Protein AF-A0A0P9GBI4-F1 (afdb_monomer)

Sequence (140 aa):
MTPSLADFVDLIGKNVWLQIHSQAELLPAMISFIIHLTVMTIVFYVAGVIVVGKRRALFSDAFVISLLGIIVGDICILFFRPQLIGLILSLFVWLLLIRHYYETGWLGALAVAILAVIVYLVVLFILALLLTIPFLLFQL

Nearest PDB structures (foldseek):
  9cu8-assembly1_A  TM=3.936E-01  e=3.769E+00  synthetic construct
  3fbz-assembly3_C  TM=4.999E-01  e=8.598E+00  Captovirus AFV1

Mean predicted aligned error: 8.79 Å

Foldseek 3Di:
DDDDPVNVVVVVVV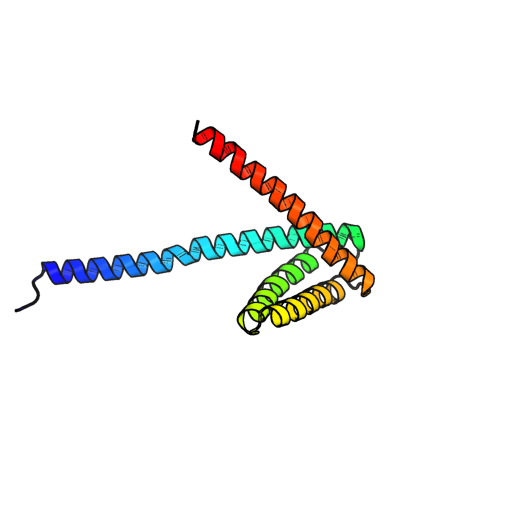VVVVVVVVVVVVVVVVVVVVVQLVLQLVLLLVLLCVLLNCVQRDSVLSSVLSVCLVVQLVVLCVPDPPNVRSNVVSVVVSLVSQCVRSVDDSVSSVSSVVSSVVSSVVVVVVVCCVVVPVVVVVVD

Secondary structure (DSSP, 8-state):
-PPPHHHHHHHHHHHHHHHHHHHHTHHHHHHHHHHHHHHHHHHHHHHHHHHH-TTT--HHHHHHHHHHHHHHHHHHHHH-SSHHHHHHHHHHHHHHHHHHHTT--HHHHHHHHHHHHHH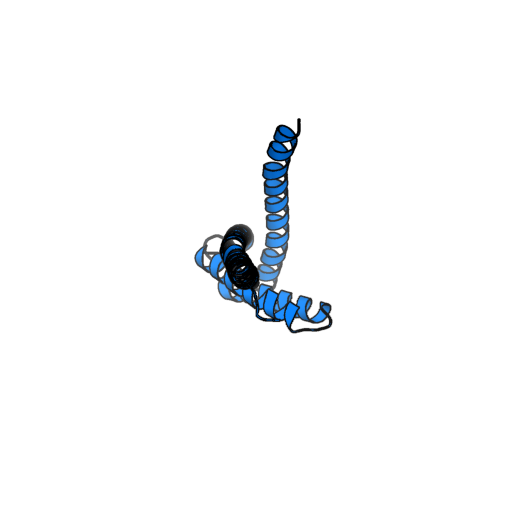HHHHHHHHHHHHHHHHHHHH-

Solvent-accessible surface area (backbone atoms only — not comparable to full-atom values): 7229 Å² total; per-residue (Å²): 134,80,86,48,74,66,58,53,53,51,52,51,48,54,53,51,53,54,52,51,54,64,58,61,51,51,59,58,50,52,51,52,50,52,51,50,43,52,53,42,18,52,26,40,26,53,20,27,28,73,70,69,28,67,92,40,27,40,66,69,43,17,42,51,43,28,53,49,40,53,57,51,35,52,50,30,44,73,70,31,84,62,55,69,59,11,49,53,52,28,51,52,48,47,40,48,44,44,20,62,60,38,71,42,53,74,68,52,19,49,50,24,53,54,39,22,53,54,46,43,53,52,53,50,52,53,52,49,50,64,54,48,54,59,53,55,63,74,74,108

pLDDT: mean 88.0, std 9.04, range [59.59, 96.62]

Radius of gyration: 22.25 Å; Cα contacts (8 Å, |Δi|>4): 107; chains: 1; bounding box: 56×40×65 Å

Structure (mmCIF, N/CA/C/O backbone):
data_AF-A0A0P9GBI4-F1
#
_entry.id   AF-A0A0P9GBI4-F1
#
loop_
_atom_site.group_PDB
_atom_site.id
_atom_site.type_symbol
_atom_site.label_atom_id
_atom_site.label_alt_id
_atom_site.label_comp_id
_atom_site.label_asym_id
_atom_site.label_entity_id
_atom_site.label_seq_id
_atom_site.pdbx_PDB_ins_code
_atom_site.Cartn_x
_atom_site.Cartn_y
_atom_site.Cartn_z
_atom_site.occupancy
_atom_site.B_iso_or_equiv
_atom_site.auth_seq_id
_atom_site.auth_comp_id
_atom_site.auth_asym_id
_atom_site.auth_atom_id
_atom_site.pdbx_PDB_model_num
ATOM 1 N N . MET A 1 1 ? 32.395 -16.841 -48.564 1.00 59.59 1 MET A N 1
ATOM 2 C CA . MET A 1 1 ? 32.972 -16.002 -47.494 1.00 59.59 1 MET A C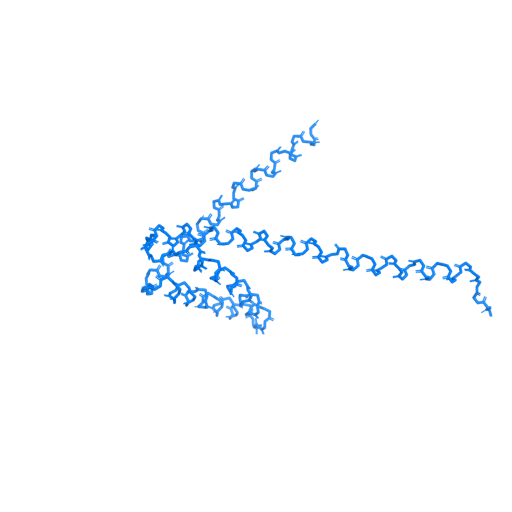A 1
ATOM 3 C C . MET A 1 1 ? 32.885 -16.806 -46.212 1.00 59.59 1 MET A C 1
ATOM 5 O O . MET A 1 1 ? 31.781 -17.074 -45.761 1.00 59.59 1 MET A O 1
ATOM 9 N N . THR A 1 2 ? 34.008 -17.328 -45.721 1.00 71.50 2 THR A N 1
ATOM 10 C CA . THR A 1 2 ? 34.049 -18.066 -44.451 1.00 71.50 2 THR A CA 1
ATOM 11 C C . THR A 1 2 ? 34.028 -17.057 -43.305 1.00 71.50 2 THR A C 1
ATOM 13 O O . THR A 1 2 ? 34.822 -16.116 -43.369 1.00 71.50 2 THR A O 1
ATOM 16 N N . PRO A 1 3 ? 33.151 -17.206 -42.298 1.00 73.50 3 PRO A N 1
ATOM 17 C CA . PRO A 1 3 ? 33.144 -16.306 -41.149 1.00 73.50 3 PRO A CA 1
ATOM 18 C C . PRO A 1 3 ? 34.525 -16.306 -40.489 1.00 73.50 3 PRO A C 1
ATOM 20 O O . PRO A 1 3 ? 35.117 -17.366 -40.262 1.00 73.50 3 PRO A O 1
ATOM 23 N N . SER A 1 4 ? 35.066 -15.110 -40.265 1.00 84.38 4 SER A N 1
ATOM 24 C CA . SER A 1 4 ? 36.379 -14.925 -39.655 1.00 84.38 4 SER A CA 1
ATOM 25 C C . SER A 1 4 ? 36.294 -15.168 -38.148 1.00 84.38 4 SE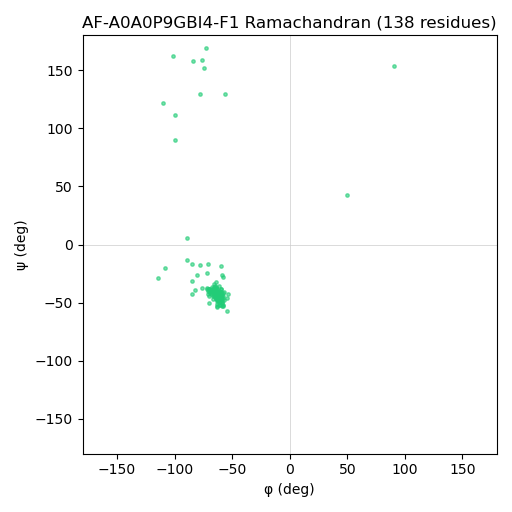R A C 1
ATOM 27 O O . SER A 1 4 ? 35.226 -15.058 -37.546 1.00 84.38 4 SER A O 1
ATOM 29 N N . LEU A 1 5 ? 37.423 -15.477 -37.502 1.00 77.69 5 LEU A N 1
ATOM 30 C CA . LEU A 1 5 ? 37.454 -15.643 -36.042 1.00 77.69 5 LEU A CA 1
ATOM 31 C C . LEU A 1 5 ? 36.977 -14.384 -35.296 1.00 77.69 5 LEU A C 1
ATOM 33 O O . LEU A 1 5 ? 36.414 -14.505 -34.213 1.00 77.69 5 LEU A O 1
ATOM 37 N N . ALA A 1 6 ? 37.143 -13.199 -35.888 1.00 82.38 6 ALA A N 1
ATOM 38 C CA . ALA A 1 6 ? 36.633 -11.949 -35.335 1.00 82.38 6 ALA A CA 1
ATOM 39 C C . ALA A 1 6 ? 35.095 -11.923 -35.294 1.00 82.38 6 ALA A C 1
ATOM 41 O O . ALA A 1 6 ? 34.527 -11.548 -34.273 1.00 82.38 6 ALA A O 1
ATOM 42 N N . ASP A 1 7 ? 34.430 -12.413 -36.345 1.00 82.06 7 ASP A N 1
ATOM 43 C CA . ASP A 1 7 ? 32.963 -12.470 -36.411 1.00 82.06 7 ASP A CA 1
ATOM 44 C C . ASP A 1 7 ? 32.388 -13.429 -35.357 1.00 82.06 7 ASP A C 1
ATOM 46 O O . ASP A 1 7 ? 31.341 -13.166 -34.767 1.00 82.06 7 ASP A O 1
ATOM 50 N N . PHE A 1 8 ? 33.092 -14.531 -35.074 1.00 78.25 8 PHE A N 1
ATOM 51 C CA . PHE A 1 8 ? 32.705 -15.468 -34.014 1.00 78.25 8 PHE A CA 1
ATOM 52 C C . PHE A 1 8 ? 32.874 -14.877 -32.612 1.00 78.25 8 PHE A C 1
ATOM 54 O O . PHE A 1 8 ? 32.000 -15.067 -31.766 1.00 78.25 8 PHE A O 1
ATOM 61 N N . VAL A 1 9 ? 33.973 -14.161 -32.357 1.00 81.06 9 VAL A N 1
ATOM 62 C CA . VAL A 1 9 ? 34.215 -13.507 -31.061 1.00 81.06 9 VAL A CA 1
ATOM 63 C C . VAL A 1 9 ? 33.193 -12.396 -30.816 1.00 81.06 9 VAL A C 1
ATOM 65 O O . VAL A 1 9 ? 32.655 -12.306 -29.713 1.00 81.06 9 VAL A O 1
ATOM 68 N N . ASP A 1 10 ? 32.860 -11.611 -31.841 1.00 84.25 10 ASP A N 1
ATOM 69 C CA . ASP A 1 10 ? 31.880 -10.526 -31.734 1.00 84.25 10 ASP A CA 1
ATOM 70 C C . ASP A 1 10 ? 30.446 -11.061 -31.552 1.00 84.25 10 ASP A C 1
ATOM 72 O O . ASP A 1 10 ? 29.683 -10.558 -30.724 1.00 84.25 10 ASP A O 1
ATOM 76 N N . LEU A 1 11 ? 30.096 -12.163 -32.232 1.00 79.88 11 LEU A N 1
ATOM 77 C CA . LEU A 1 11 ? 28.809 -12.848 -32.063 1.00 79.88 11 LEU A CA 1
ATOM 78 C C . LEU A 1 11 ? 28.649 -13.434 -30.652 1.00 79.88 11 LEU A C 1
ATOM 80 O O . LEU A 1 11 ? 27.607 -13.249 -30.021 1.00 79.88 11 LEU A O 1
ATOM 84 N N . ILE A 1 12 ? 29.673 -14.125 -30.138 1.00 80.25 12 ILE A N 1
ATOM 85 C CA . ILE A 1 12 ? 29.655 -14.667 -28.772 1.00 80.25 12 ILE A CA 1
ATOM 86 C C . ILE A 1 12 ? 29.596 -13.527 -27.756 1.00 80.25 12 ILE A C 1
ATOM 88 O O . ILE A 1 12 ? 28.773 -13.578 -26.842 1.00 80.25 12 ILE A O 1
ATOM 92 N N . GLY A 1 13 ? 30.401 -12.478 -27.945 1.00 79.00 13 GLY A N 1
ATOM 93 C CA . GLY A 1 13 ? 30.386 -11.290 -27.100 1.00 79.00 13 GLY A CA 1
ATOM 94 C C . GLY A 1 13 ? 28.987 -10.689 -27.017 1.00 79.00 13 GLY A C 1
ATOM 95 O O . GLY A 1 13 ? 28.416 -10.602 -25.933 1.00 79.00 13 GLY A O 1
ATOM 96 N N . LYS A 1 14 ? 28.386 -10.340 -28.156 1.00 78.00 14 LYS A N 1
ATOM 97 C CA . LYS A 1 14 ? 27.065 -9.703 -28.215 1.00 78.00 14 LYS A CA 1
ATOM 98 C C . LYS A 1 14 ? 25.965 -10.541 -27.555 1.00 78.00 14 LYS A C 1
ATOM 100 O O . LYS A 1 14 ? 25.146 -9.993 -26.819 1.00 78.00 14 LYS A O 1
ATOM 105 N N . ASN A 1 15 ? 25.963 -11.857 -27.764 1.00 74.75 15 ASN A N 1
ATOM 106 C CA . ASN A 1 15 ? 24.962 -12.752 -27.175 1.00 74.75 15 ASN A CA 1
ATOM 107 C C . ASN A 1 15 ? 25.115 -12.862 -25.650 1.00 74.75 15 ASN A C 1
ATOM 109 O O . ASN A 1 15 ? 24.121 -12.832 -24.924 1.00 74.75 15 ASN A O 1
ATOM 113 N N . VAL A 1 16 ? 26.355 -12.924 -25.156 1.00 74.25 16 VAL A N 1
ATOM 114 C CA . VAL A 1 16 ? 26.656 -12.943 -23.718 1.00 74.25 16 VAL A CA 1
ATOM 115 C C . VAL A 1 16 ? 26.267 -11.612 -23.066 1.00 74.25 16 VAL A C 1
ATOM 117 O O . VAL A 1 16 ? 25.599 -11.615 -22.032 1.00 74.25 16 VAL A O 1
ATOM 120 N N . TRP A 1 17 ? 26.592 -10.477 -23.693 1.00 66.88 17 TRP A N 1
ATOM 121 C CA . TRP A 1 17 ? 26.221 -9.147 -23.196 1.00 66.88 17 TRP A CA 1
ATOM 122 C C . TRP A 1 17 ? 24.699 -8.943 -23.126 1.00 66.88 17 TRP A C 1
ATOM 124 O O . TRP A 1 17 ? 24.203 -8.438 -22.119 1.00 66.88 17 TRP A O 1
ATOM 134 N N . LEU A 1 18 ? 23.943 -9.380 -24.141 1.00 67.69 18 LEU A N 1
ATOM 135 C CA . LEU A 1 18 ? 22.474 -9.289 -24.150 1.00 67.69 18 LEU A CA 1
ATOM 136 C C . LEU A 1 18 ? 21.828 -10.175 -23.076 1.00 67.69 18 LEU A C 1
ATOM 138 O O . LEU A 1 18 ? 20.870 -9.763 -22.420 1.00 67.69 18 LEU A O 1
ATOM 142 N N . GLN A 1 19 ? 22.369 -11.374 -22.853 1.00 64.19 19 GLN A N 1
ATOM 143 C CA . GLN A 1 19 ? 21.846 -12.292 -21.847 1.00 64.19 19 GLN A CA 1
ATOM 144 C C . GLN A 1 19 ? 22.116 -11.797 -20.418 1.00 64.19 19 GLN A C 1
ATOM 146 O O . GLN A 1 19 ? 21.225 -11.886 -19.572 1.00 64.19 19 GLN A O 1
ATOM 151 N N . ILE A 1 20 ? 23.287 -11.198 -20.164 1.00 62.59 20 ILE A N 1
ATOM 152 C CA . ILE A 1 20 ? 23.607 -10.535 -18.889 1.00 62.59 20 ILE A CA 1
ATOM 153 C C . ILE A 1 20 ? 22.674 -9.341 -18.649 1.00 62.59 20 ILE A C 1
ATOM 155 O O . ILE A 1 20 ? 22.176 -9.186 -17.536 1.00 62.59 20 ILE A O 1
ATOM 159 N N . HIS A 1 21 ? 22.378 -8.542 -19.681 1.00 62.44 21 HIS A N 1
ATOM 160 C CA . HIS A 1 21 ? 21.455 -7.408 -19.561 1.00 62.44 21 HIS A CA 1
ATOM 161 C C . HIS A 1 21 ? 20.045 -7.863 -19.151 1.00 62.44 21 HIS A C 1
ATOM 163 O O . HIS A 1 21 ? 19.469 -7.290 -18.235 1.00 62.44 21 HIS A O 1
ATOM 169 N N . SER A 1 22 ? 19.535 -8.962 -19.727 1.00 61.88 22 SER A N 1
ATOM 170 C CA . SER A 1 22 ? 18.210 -9.496 -19.360 1.00 61.88 22 SER A CA 1
ATOM 171 C C . SER A 1 22 ? 18.125 -10.022 -17.918 1.00 61.88 22 SER A C 1
ATOM 173 O O . SER A 1 22 ? 17.093 -9.886 -17.267 1.00 61.88 22 SER A O 1
ATOM 175 N N . GLN A 1 23 ? 19.212 -10.599 -17.390 1.00 60.00 23 GLN A N 1
ATOM 176 C CA . GLN A 1 23 ? 19.264 -11.134 -16.021 1.00 60.00 23 GLN A CA 1
ATOM 17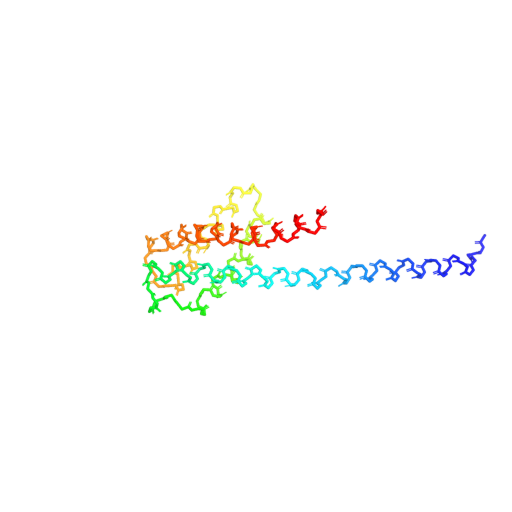7 C C . GLN A 1 23 ? 19.491 -10.021 -14.983 1.00 60.00 23 GLN A C 1
ATOM 179 O O . GLN A 1 23 ? 19.068 -10.144 -13.832 1.00 60.00 23 GLN A O 1
ATOM 184 N N . ALA A 1 24 ? 20.130 -8.917 -15.388 1.00 62.78 24 ALA A N 1
ATOM 185 C CA . ALA A 1 24 ? 20.374 -7.753 -14.542 1.00 62.78 24 ALA A CA 1
ATOM 186 C C . ALA A 1 24 ? 19.101 -6.950 -14.223 1.00 62.78 24 ALA A C 1
ATOM 188 O O . ALA A 1 24 ? 19.108 -6.187 -13.261 1.00 62.78 24 ALA A O 1
ATOM 189 N N . GLU A 1 25 ? 18.005 -7.139 -14.966 1.00 71.94 25 GLU A N 1
ATOM 190 C CA . GLU A 1 25 ? 16.725 -6.460 -14.712 1.00 71.94 25 GLU A CA 1
ATOM 191 C C . GLU A 1 25 ? 15.844 -7.163 -13.663 1.00 71.94 25 GLU A C 1
ATOM 193 O O . GLU A 1 25 ? 14.955 -6.540 -13.079 1.00 71.94 25 GLU A O 1
ATOM 198 N N . LEU A 1 26 ? 16.113 -8.434 -13.341 1.00 79.19 26 LEU A N 1
ATOM 199 C CA . LEU A 1 26 ? 15.322 -9.180 -12.354 1.00 79.19 26 LEU A CA 1
ATOM 200 C C . LEU A 1 26 ? 15.563 -8.681 -10.925 1.00 79.19 26 LEU A C 1
ATOM 202 O O . LEU A 1 26 ? 14.618 -8.505 -10.158 1.00 79.19 26 LEU A O 1
ATOM 206 N N . LEU A 1 27 ? 16.824 -8.414 -10.572 1.00 85.38 27 LEU A N 1
ATOM 207 C CA . LEU A 1 27 ? 17.197 -7.893 -9.254 1.00 85.38 27 LEU A CA 1
ATOM 208 C C . LEU A 1 27 ? 16.516 -6.551 -8.922 1.00 85.38 27 LEU A C 1
ATOM 210 O O . LEU A 1 27 ? 15.865 -6.480 -7.877 1.00 85.38 27 LEU A O 1
ATOM 214 N N . PRO A 1 28 ? 16.597 -5.499 -9.764 1.00 86.31 28 PRO A N 1
ATOM 215 C CA . PRO A 1 28 ? 15.913 -4.242 -9.485 1.00 86.31 28 PRO A CA 1
ATOM 216 C C . PRO A 1 28 ? 14.390 -4.411 -9.475 1.00 86.31 28 PRO A C 1
ATOM 218 O O . PRO A 1 28 ? 13.746 -3.837 -8.602 1.00 86.31 28 PRO A O 1
ATOM 221 N N . ALA A 1 29 ? 13.810 -5.248 -10.345 1.00 86.19 29 ALA A N 1
ATOM 222 C CA . ALA A 1 29 ? 12.372 -5.520 -10.328 1.00 86.19 29 ALA A CA 1
ATOM 223 C C . ALA A 1 29 ? 11.913 -6.171 -9.010 1.00 86.19 29 ALA A C 1
ATOM 225 O O . ALA A 1 29 ? 10.922 -5.740 -8.419 1.00 86.19 29 ALA A O 1
ATOM 226 N N . MET A 1 30 ? 12.654 -7.161 -8.502 1.00 88.69 30 MET A N 1
ATOM 227 C CA . MET A 1 30 ? 12.364 -7.796 -7.211 1.00 88.69 30 MET A CA 1
ATOM 228 C C . MET A 1 30 ? 12.510 -6.814 -6.047 1.00 88.69 30 MET A C 1
ATOM 230 O O . MET A 1 30 ? 11.663 -6.792 -5.155 1.00 88.69 30 MET A O 1
ATOM 234 N N . ILE A 1 31 ? 13.552 -5.979 -6.058 1.00 90.81 31 ILE A N 1
ATOM 235 C CA . ILE A 1 31 ? 13.753 -4.946 -5.036 1.00 90.81 31 ILE A CA 1
ATOM 236 C C . ILE A 1 31 ? 12.587 -3.954 -5.057 1.00 90.81 31 ILE A C 1
ATOM 238 O O . ILE A 1 31 ? 11.996 -3.688 -4.011 1.00 90.81 31 ILE A O 1
ATOM 242 N N . SER A 1 32 ? 12.199 -3.451 -6.231 1.00 89.25 32 SER A N 1
ATOM 243 C CA . SER A 1 32 ? 11.054 -2.549 -6.372 1.00 89.25 32 SER A CA 1
ATOM 244 C C . SER A 1 32 ? 9.750 -3.199 -5.914 1.00 89.25 32 SER A C 1
ATOM 246 O O . SER A 1 32 ? 8.978 -2.550 -5.212 1.00 89.25 32 SER A O 1
ATOM 248 N N . PHE A 1 33 ? 9.524 -4.476 -6.234 1.00 92.06 33 PHE A N 1
ATOM 249 C CA . PHE A 1 33 ? 8.359 -5.223 -5.760 1.00 92.06 33 PHE A CA 1
ATOM 250 C C . PHE A 1 33 ? 8.335 -5.339 -4.229 1.00 92.06 33 PHE A C 1
ATOM 252 O O . PHE A 1 33 ? 7.316 -5.040 -3.610 1.00 92.06 33 PHE A O 1
ATOM 259 N N . ILE A 1 34 ? 9.459 -5.700 -3.597 1.00 93.94 34 ILE A N 1
ATOM 260 C CA . ILE A 1 34 ? 9.563 -5.809 -2.132 1.00 93.94 34 ILE A CA 1
ATOM 261 C C . ILE A 1 34 ? 9.343 -4.448 -1.465 1.00 93.94 34 ILE A C 1
ATOM 263 O O . ILE A 1 34 ? 8.627 -4.363 -0.463 1.00 93.94 34 ILE A O 1
ATOM 267 N N . ILE A 1 35 ? 9.920 -3.375 -2.014 1.00 93.19 35 ILE A N 1
ATOM 268 C CA . ILE A 1 35 ? 9.720 -2.012 -1.508 1.00 93.19 35 ILE A CA 1
ATOM 269 C C . ILE A 1 35 ? 8.243 -1.626 -1.626 1.00 93.19 35 ILE A C 1
ATOM 271 O O . ILE A 1 35 ? 7.660 -1.168 -0.645 1.00 93.19 35 ILE A O 1
ATOM 275 N N . HIS A 1 36 ? 7.620 -1.860 -2.785 1.00 92.94 36 HIS A N 1
ATOM 276 C CA . HIS A 1 36 ? 6.206 -1.566 -3.014 1.00 92.94 36 HIS A CA 1
ATOM 277 C C . HIS A 1 36 ? 5.322 -2.328 -2.017 1.00 92.94 36 HIS A C 1
ATOM 279 O O . HIS A 1 36 ? 4.495 -1.724 -1.333 1.00 92.94 36 HIS A O 1
ATOM 285 N N . LEU A 1 37 ? 5.540 -3.636 -1.873 1.00 95.19 37 LEU A N 1
ATOM 286 C CA . LEU A 1 37 ? 4.827 -4.485 -0.922 1.00 95.19 37 LEU A CA 1
ATOM 287 C C . LEU A 1 37 ? 4.982 -3.983 0.519 1.00 95.19 37 LEU A C 1
ATOM 289 O O . LEU A 1 37 ? 4.002 -3.898 1.261 1.00 95.19 37 LEU A O 1
ATOM 293 N N . THR A 1 38 ? 6.201 -3.610 0.913 1.00 94.69 38 THR A N 1
ATOM 294 C CA . THR A 1 38 ? 6.497 -3.082 2.252 1.00 94.69 38 THR A CA 1
ATOM 295 C C . THR A 1 38 ? 5.755 -1.770 2.503 1.00 94.69 38 THR A C 1
ATOM 297 O O . THR A 1 38 ? 5.075 -1.637 3.521 1.00 94.69 38 THR A O 1
ATOM 300 N N . VAL A 1 39 ? 5.820 -0.824 1.560 1.00 94.75 39 VAL A N 1
ATOM 301 C CA . VAL A 1 39 ? 5.110 0.461 1.648 1.00 94.75 39 VAL A CA 1
ATOM 302 C C . VAL A 1 39 ? 3.605 0.234 1.775 1.00 94.75 39 VAL A C 1
ATOM 304 O O . VAL A 1 39 ? 2.990 0.753 2.705 1.00 94.75 39 VAL A O 1
ATOM 307 N N . MET A 1 40 ? 3.016 -0.591 0.906 1.00 95.25 40 MET A N 1
ATOM 308 C CA . MET A 1 40 ? 1.576 -0.865 0.936 1.00 95.25 40 MET A CA 1
ATOM 309 C C . MET A 1 40 ? 1.144 -1.543 2.236 1.00 95.25 40 MET A C 1
ATOM 311 O O . MET A 1 40 ? 0.114 -1.188 2.803 1.00 95.25 40 MET A O 1
ATOM 315 N N . THR A 1 41 ? 1.955 -2.460 2.762 1.00 96.44 41 THR A N 1
ATOM 316 C CA . THR A 1 41 ? 1.692 -3.107 4.055 1.00 96.44 41 THR A CA 1
ATOM 317 C C . THR A 1 41 ? 1.622 -2.083 5.188 1.00 96.44 41 THR A C 1
ATOM 319 O O . THR A 1 41 ? 0.689 -2.119 5.989 1.00 96.44 41 THR A O 1
ATOM 322 N N . ILE A 1 42 ? 2.566 -1.135 5.244 1.00 95.62 42 ILE A N 1
ATOM 323 C CA . ILE A 1 42 ? 2.570 -0.069 6.258 1.00 95.62 42 ILE A CA 1
ATOM 324 C C . ILE A 1 42 ? 1.324 0.808 6.113 1.00 95.62 42 ILE A C 1
ATOM 326 O O . ILE A 1 42 ? 0.652 1.084 7.107 1.00 95.62 42 ILE A O 1
ATOM 330 N N . VAL A 1 43 ? 0.988 1.208 4.886 1.00 96.56 43 VAL A N 1
ATOM 331 C CA . VAL A 1 43 ? -0.192 2.033 4.598 1.00 96.56 43 VAL A CA 1
ATOM 332 C C . VAL A 1 43 ? -1.474 1.356 5.082 1.00 96.56 43 VAL A C 1
ATOM 334 O O . VAL A 1 43 ? -2.234 1.966 5.836 1.00 96.56 43 VAL A O 1
ATOM 337 N N . PHE A 1 44 ? -1.708 0.097 4.697 1.00 96.06 44 PHE A N 1
ATOM 338 C CA . PHE A 1 44 ? -2.915 -0.627 5.101 1.00 96.06 44 PHE A CA 1
ATOM 339 C C . PHE A 1 44 ? -2.953 -0.904 6.596 1.00 96.06 44 PHE A C 1
ATOM 341 O O . PHE A 1 44 ? -4.009 -0.753 7.203 1.00 96.06 44 PHE A O 1
ATOM 348 N N . TYR A 1 45 ? -1.815 -1.236 7.209 1.00 96.62 45 TYR A N 1
ATOM 349 C CA . TYR A 1 45 ? -1.745 -1.441 8.651 1.00 96.62 45 TYR A CA 1
ATOM 350 C C . TYR A 1 45 ? -2.127 -0.169 9.414 1.00 96.62 45 TYR A C 1
ATOM 352 O O . TYR A 1 45 ? -2.991 -0.211 10.287 1.00 96.62 45 TYR A O 1
ATOM 360 N N . VAL A 1 46 ? -1.541 0.978 9.056 1.00 96.06 46 VAL A N 1
ATOM 361 C CA . VAL A 1 46 ? -1.857 2.265 9.693 1.00 96.06 46 VAL A CA 1
ATOM 362 C C . VAL A 1 46 ? -3.326 2.630 9.471 1.00 96.06 46 VAL A C 1
ATOM 364 O O . VAL A 1 46 ? -4.026 2.946 10.434 1.00 96.06 46 VAL A O 1
ATOM 367 N N . ALA A 1 47 ? -3.827 2.526 8.238 1.00 96.38 47 ALA A N 1
ATOM 368 C CA . ALA A 1 47 ? -5.220 2.835 7.928 1.00 96.38 47 ALA A CA 1
ATOM 369 C C . ALA A 1 47 ? -6.206 1.913 8.671 1.00 96.38 47 ALA A C 1
ATOM 371 O O . ALA A 1 47 ? -7.179 2.381 9.266 1.00 96.38 47 ALA A O 1
ATOM 372 N N . GLY A 1 48 ? -5.931 0.608 8.693 1.00 95.00 48 GLY A N 1
ATOM 373 C CA . GLY A 1 48 ? -6.731 -0.392 9.395 1.00 95.00 48 GLY A CA 1
ATOM 374 C C . GLY A 1 48 ? -6.762 -0.156 10.904 1.00 95.00 48 GLY A C 1
ATOM 375 O O . GLY A 1 48 ? -7.832 -0.180 11.514 1.00 95.00 48 GLY A O 1
ATOM 376 N N . VAL A 1 49 ? -5.609 0.144 11.510 1.00 95.62 49 VAL A N 1
ATOM 377 C CA . VAL A 1 49 ? -5.513 0.436 12.947 1.00 95.62 49 VAL A CA 1
ATOM 378 C C . VAL A 1 49 ? -6.295 1.696 13.313 1.00 95.62 49 VAL A C 1
ATOM 380 O O . VAL A 1 49 ? -6.955 1.697 14.349 1.00 95.62 49 VAL A O 1
ATOM 383 N N . ILE A 1 50 ? -6.257 2.743 12.485 1.00 95.19 50 ILE A N 1
ATOM 384 C CA . ILE A 1 50 ? -6.970 3.999 12.760 1.00 95.19 50 ILE A CA 1
ATOM 385 C C . ILE A 1 50 ? -8.491 3.814 12.667 1.00 95.19 50 ILE A C 1
ATOM 387 O O . ILE A 1 50 ? -9.216 4.334 13.511 1.00 95.19 50 ILE A O 1
ATOM 391 N N . VAL A 1 51 ? -8.986 3.079 11.667 1.00 95.12 51 VAL A N 1
ATOM 392 C CA . VAL A 1 51 ? -10.436 2.964 11.424 1.00 95.12 51 VAL A CA 1
ATOM 393 C C . VAL A 1 51 ? -11.089 1.874 12.271 1.00 95.12 51 VAL A C 1
ATOM 395 O O . VAL A 1 51 ? -12.185 2.067 12.791 1.00 95.12 51 VAL A O 1
ATOM 398 N N . VAL A 1 52 ? -10.445 0.712 12.388 1.00 93.00 52 VAL A N 1
ATOM 399 C CA . VAL A 1 52 ? -11.046 -0.500 12.977 1.00 93.00 52 VAL A CA 1
ATOM 400 C C . VAL A 1 52 ? -10.448 -0.828 14.344 1.00 93.00 52 VAL A C 1
ATOM 402 O O . VAL A 1 52 ? -11.049 -1.534 15.156 1.00 93.00 52 VAL A O 1
ATOM 405 N N . GLY A 1 53 ? -9.258 -0.301 14.623 1.00 89.69 53 GLY A N 1
ATOM 406 C CA . GLY A 1 53 ? -8.522 -0.573 15.843 1.00 89.69 53 GLY A CA 1
ATOM 407 C C . GLY A 1 53 ? -7.575 -1.767 15.722 1.00 89.69 53 GLY A C 1
ATOM 408 O O . GLY A 1 53 ? -7.785 -2.731 14.983 1.00 89.69 53 GLY A O 1
ATOM 409 N N . LYS A 1 54 ? -6.527 -1.732 16.547 1.00 85.94 54 LYS A N 1
ATOM 410 C CA . LYS A 1 54 ? -5.441 -2.726 16.583 1.00 85.94 54 LYS A CA 1
ATOM 411 C C . LYS A 1 54 ? -5.892 -4.162 16.899 1.00 85.9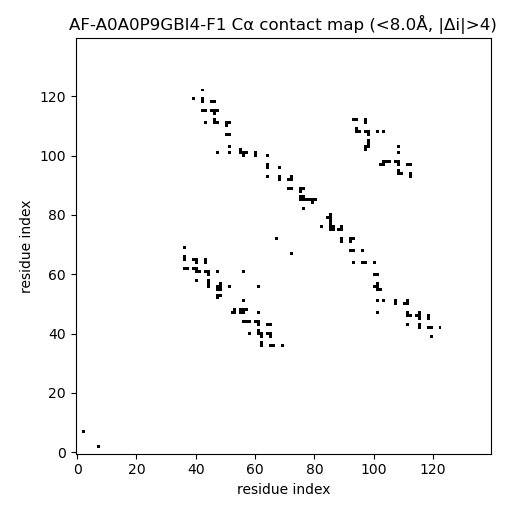4 54 LYS A C 1
ATOM 413 O O . LYS A 1 54 ? -5.152 -5.100 16.639 1.00 85.94 54 LYS A O 1
ATOM 418 N N . ARG A 1 55 ? -7.087 -4.350 17.479 1.00 84.31 55 ARG A N 1
ATOM 419 C CA . ARG A 1 55 ? -7.636 -5.692 17.761 1.00 84.31 55 ARG A CA 1
ATOM 420 C C . ARG A 1 55 ? -8.086 -6.436 16.503 1.00 84.31 55 ARG A C 1
ATOM 422 O O . ARG A 1 55 ? -8.169 -7.654 16.551 1.00 84.31 55 ARG A O 1
ATOM 429 N N . ARG A 1 56 ? -8.417 -5.709 15.433 1.00 82.38 56 ARG A N 1
ATOM 430 C CA . ARG A 1 56 ? -8.957 -6.260 14.181 1.00 82.38 56 ARG A CA 1
ATOM 431 C C . ARG A 1 56 ? -8.005 -6.078 12.999 1.00 82.38 56 ARG A C 1
ATOM 433 O O . ARG A 1 56 ? -8.029 -6.881 12.086 1.00 82.38 56 ARG A O 1
ATOM 440 N N . ALA A 1 57 ? -7.174 -5.034 13.014 1.00 89.12 57 ALA A N 1
ATOM 441 C CA . ALA A 1 57 ? -6.176 -4.793 11.977 1.00 89.12 57 ALA A CA 1
ATOM 442 C C . ALA A 1 57 ? -4.789 -5.258 12.444 1.00 89.12 57 ALA A C 1
ATOM 444 O O . ALA A 1 57 ? -4.041 -4.490 13.061 1.00 89.12 57 ALA A O 1
ATOM 445 N N . LEU A 1 58 ? -4.449 -6.521 12.173 1.00 92.00 58 LEU A N 1
ATOM 446 C CA . LEU A 1 58 ? -3.118 -7.056 12.456 1.00 92.00 58 LEU A CA 1
ATOM 447 C C . LEU A 1 58 ? -2.142 -6.721 11.318 1.00 92.00 58 LEU A C 1
ATOM 449 O O . LEU A 1 58 ? -2.525 -6.491 10.171 1.00 92.00 58 LEU A O 1
ATOM 453 N N . PHE A 1 59 ? -0.843 -6.727 11.627 1.00 92.25 59 PHE A N 1
ATOM 454 C CA . PHE A 1 59 ? 0.202 -6.529 10.616 1.00 92.25 59 PHE A CA 1
ATOM 455 C C . PHE A 1 59 ? 0.215 -7.661 9.579 1.00 92.25 59 PHE A C 1
ATOM 457 O O . PHE A 1 59 ? 0.384 -7.408 8.391 1.00 92.25 59 PHE A O 1
ATOM 464 N N . SER A 1 60 ? -0.025 -8.900 10.027 1.00 93.25 60 SER A N 1
ATOM 465 C CA . SER A 1 60 ? -0.158 -10.061 9.139 1.00 93.25 60 SER A CA 1
ATOM 466 C C . SER A 1 60 ? -1.295 -9.869 8.135 1.00 93.25 60 SER A C 1
ATOM 468 O O . SER A 1 60 ? -1.117 -10.125 6.950 1.00 93.25 60 SER A O 1
ATOM 470 N N . ASP A 1 61 ? -2.438 -9.353 8.585 1.00 94.81 61 ASP A N 1
ATOM 471 C CA . ASP A 1 61 ? -3.593 -9.105 7.721 1.00 94.81 61 ASP A CA 1
ATOM 472 C C . ASP A 1 61 ? -3.279 -8.023 6.684 1.00 94.81 61 ASP A C 1
ATOM 474 O O . ASP A 1 61 ? -3.542 -8.202 5.499 1.00 94.81 61 ASP A O 1
ATOM 478 N N . ALA A 1 62 ? -2.638 -6.925 7.104 1.00 95.56 62 ALA A N 1
ATOM 479 C CA . ALA A 1 62 ? -2.189 -5.868 6.197 1.00 95.56 62 ALA A CA 1
ATOM 480 C C . ALA A 1 62 ? -1.203 -6.372 5.131 1.00 95.56 62 ALA A C 1
ATOM 482 O O . ALA A 1 62 ? -1.276 -5.938 3.983 1.00 95.56 62 ALA A O 1
ATOM 483 N N . PHE A 1 63 ? -0.307 -7.291 5.501 1.00 96.62 63 PHE A N 1
ATOM 484 C CA . PHE A 1 63 ? 0.646 -7.907 4.579 1.00 96.62 63 PHE A CA 1
ATOM 485 C C . PHE A 1 63 ? -0.048 -8.811 3.556 1.00 96.62 63 PHE A C 1
ATOM 487 O O . PHE A 1 63 ? 0.291 -8.801 2.376 1.00 96.62 63 PHE A O 1
ATOM 494 N N . VAL A 1 64 ? -1.047 -9.585 3.980 1.00 96.31 64 VAL A N 1
ATOM 495 C CA . VAL A 1 64 ? -1.802 -10.435 3.053 1.00 96.31 64 VAL A CA 1
ATOM 496 C C . VAL A 1 64 ? -2.676 -9.588 2.127 1.00 96.31 64 VAL A C 1
ATOM 498 O O . VAL A 1 64 ? -2.722 -9.855 0.927 1.00 96.31 64 VAL A O 1
ATOM 501 N N . ILE A 1 65 ? -3.308 -8.529 2.648 1.00 95.75 65 ILE A N 1
ATOM 502 C CA . ILE A 1 65 ? -4.069 -7.569 1.838 1.00 95.75 65 ILE A CA 1
ATOM 503 C C . ILE A 1 65 ? -3.166 -6.912 0.791 1.00 95.75 65 ILE A C 1
ATOM 505 O O . ILE A 1 65 ? -3.553 -6.843 -0.371 1.00 95.75 65 ILE A O 1
ATOM 509 N N . SER A 1 66 ? -1.974 -6.439 1.169 1.00 96.31 66 SER A N 1
ATOM 510 C CA . SER A 1 66 ? -1.053 -5.794 0.229 1.00 96.31 66 SER A CA 1
ATOM 511 C C . SER A 1 66 ? -0.534 -6.778 -0.822 1.00 96.31 66 SER A C 1
ATOM 513 O O . SER A 1 66 ? -0.551 -6.458 -2.008 1.00 96.31 66 SER A O 1
ATOM 515 N N . LEU A 1 67 ? -0.151 -7.993 -0.419 1.00 95.69 67 LEU A N 1
ATOM 516 C CA . LEU A 1 67 ? 0.350 -9.023 -1.326 1.00 95.69 67 LEU A CA 1
ATOM 517 C C . LEU A 1 67 ? -0.712 -9.452 -2.343 1.00 95.69 67 LEU A C 1
ATOM 519 O O . LEU A 1 67 ? -0.469 -9.412 -3.549 1.00 95.69 67 LEU A O 1
ATOM 523 N N . LEU A 1 68 ? -1.897 -9.844 -1.866 1.00 95.62 68 LEU A N 1
ATOM 524 C CA . LEU A 1 68 ? -2.992 -10.264 -2.737 1.00 95.62 68 LEU A CA 1
ATOM 525 C C . LEU A 1 68 ? -3.530 -9.094 -3.560 1.00 95.62 68 LEU A C 1
ATOM 527 O O . LEU A 1 68 ? -3.841 -9.270 -4.733 1.00 95.62 68 LEU A O 1
ATOM 531 N N . GLY A 1 69 ? -3.620 -7.904 -2.971 1.00 93.69 69 GLY A N 1
ATOM 532 C CA . GLY A 1 69 ? -4.121 -6.715 -3.645 1.00 93.69 69 GLY A CA 1
ATOM 533 C C . GLY A 1 69 ? -3.246 -6.287 -4.822 1.00 93.69 69 GLY A C 1
ATOM 534 O O . GLY A 1 69 ? -3.788 -5.980 -5.880 1.00 93.69 69 GLY A O 1
ATOM 535 N N . ILE A 1 70 ? -1.914 -6.331 -4.684 1.00 93.50 70 ILE A N 1
ATOM 536 C CA . ILE A 1 70 ? -0.985 -6.045 -5.792 1.00 93.50 70 ILE A CA 1
ATOM 537 C C . ILE A 1 70 ? -1.163 -7.083 -6.905 1.00 93.50 70 ILE A C 1
ATOM 539 O O . ILE A 1 70 ? -1.441 -6.722 -8.045 1.00 93.50 70 ILE A O 1
ATOM 543 N N . ILE A 1 71 ? -1.089 -8.376 -6.567 1.00 93.19 71 ILE A N 1
ATOM 544 C CA . ILE A 1 71 ? -1.169 -9.461 -7.556 1.00 93.19 71 ILE A CA 1
ATOM 545 C C . ILE A 1 71 ? -2.506 -9.425 -8.303 1.00 93.19 71 ILE A C 1
ATOM 547 O O . ILE A 1 71 ? -2.541 -9.435 -9.532 1.00 93.19 71 ILE A O 1
ATOM 551 N N . VAL A 1 72 ? -3.623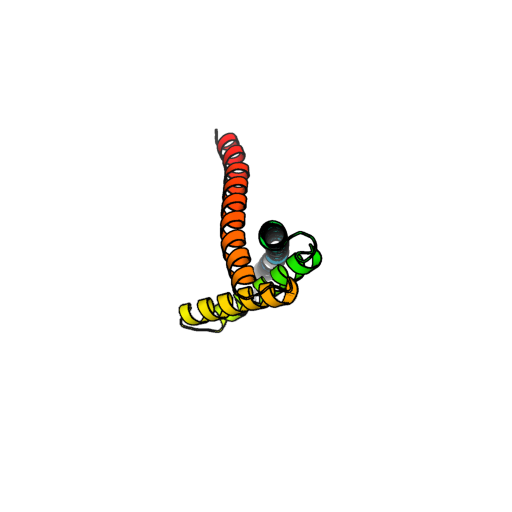 -9.382 -7.573 1.00 92.19 72 VAL A N 1
ATOM 552 C CA . VAL A 1 72 ? -4.953 -9.408 -8.188 1.00 92.19 72 VAL A CA 1
ATOM 553 C C . VAL A 1 72 ? -5.253 -8.086 -8.890 1.00 92.19 72 VAL A C 1
ATOM 555 O O . VAL A 1 72 ? -5.837 -8.101 -9.970 1.00 92.19 72 VAL A O 1
ATOM 558 N N . GLY A 1 73 ? -4.822 -6.953 -8.330 1.00 89.00 73 GLY A N 1
ATOM 559 C CA . GLY A 1 73 ? -4.977 -5.639 -8.947 1.00 89.00 73 GLY A CA 1
ATOM 560 C C . GLY A 1 73 ? -4.304 -5.558 -10.315 1.00 89.00 73 GLY A C 1
ATOM 561 O O . GLY A 1 73 ? -4.954 -5.159 -11.285 1.00 89.00 73 GLY A O 1
ATOM 562 N N . ASP A 1 74 ? -3.054 -6.014 -10.411 1.00 89.25 74 ASP A N 1
ATOM 563 C CA . ASP A 1 74 ? -2.306 -6.044 -11.669 1.00 89.25 74 ASP A CA 1
ATOM 564 C C . ASP A 1 74 ? -2.965 -6.984 -12.686 1.00 89.25 74 ASP A C 1
ATOM 566 O O . ASP A 1 74 ? -3.175 -6.604 -13.840 1.00 89.25 74 ASP A O 1
ATOM 570 N N . ILE A 1 75 ? -3.386 -8.182 -12.260 1.00 89.69 75 ILE A N 1
ATOM 571 C CA . ILE A 1 75 ? -4.092 -9.140 -13.128 1.00 89.69 75 ILE A CA 1
ATOM 572 C C . ILE A 1 75 ? -5.407 -8.545 -13.654 1.00 89.69 75 ILE A C 1
ATOM 574 O O . ILE A 1 75 ? -5.700 -8.654 -14.847 1.00 89.69 75 ILE A O 1
ATOM 578 N N . CYS A 1 76 ? -6.196 -7.887 -12.799 1.00 87.19 76 CYS A N 1
ATOM 579 C CA . CYS A 1 76 ? -7.447 -7.245 -13.199 1.00 87.19 76 CYS A CA 1
ATOM 580 C C . CYS A 1 76 ? -7.216 -6.134 -14.233 1.00 87.19 76 CYS A C 1
ATOM 582 O O . CYS A 1 76 ? -7.962 -6.024 -15.204 1.00 87.19 76 CYS A O 1
ATOM 584 N N . ILE A 1 77 ? -6.186 -5.310 -14.067 1.00 84.56 77 ILE A N 1
ATOM 585 C CA . ILE A 1 77 ? -5.911 -4.223 -15.014 1.00 84.56 77 ILE A CA 1
ATOM 586 C C . ILE A 1 77 ? -5.380 -4.770 -16.347 1.00 84.56 77 ILE A C 1
ATOM 588 O O . ILE A 1 77 ? -5.756 -4.268 -17.407 1.00 84.56 77 ILE A O 1
ATOM 592 N N . LEU A 1 78 ? -4.547 -5.814 -16.312 1.00 86.75 78 LEU A N 1
ATOM 593 C CA . LEU A 1 78 ? -3.966 -6.424 -17.511 1.00 86.75 78 LEU A CA 1
ATOM 594 C C . LEU A 1 78 ? -4.999 -7.178 -18.360 1.00 86.75 78 LEU A C 1
ATOM 596 O O . LEU A 1 78 ? -4.930 -7.135 -19.589 1.00 86.75 78 LEU A O 1
ATOM 600 N N . PHE A 1 79 ? -5.944 -7.875 -17.725 1.00 84.88 79 PHE A N 1
ATOM 601 C CA . PHE A 1 79 ? -6.871 -8.767 -18.425 1.00 84.88 79 PHE A CA 1
ATOM 602 C C . PHE A 1 79 ? -8.105 -8.048 -18.991 1.00 84.88 79 PHE A C 1
ATOM 604 O O . PHE A 1 79 ? -8.632 -8.442 -20.033 1.00 84.88 79 PHE A O 1
ATOM 611 N N . PHE A 1 80 ? -8.576 -6.979 -18.339 1.00 81.38 80 PHE A N 1
ATOM 612 C CA . PHE A 1 80 ? -9.817 -6.304 -18.723 1.00 81.38 80 PHE A CA 1
ATOM 613 C C . PHE A 1 80 ? -9.558 -5.044 -19.563 1.00 81.38 80 PHE A C 1
ATOM 615 O O . PHE A 1 80 ? -9.097 -4.015 -19.070 1.00 81.38 80 PHE A O 1
ATOM 622 N N . ARG A 1 81 ? -9.933 -5.103 -20.848 1.00 79.00 81 ARG A N 1
ATOM 623 C CA . ARG A 1 81 ? -10.000 -3.951 -21.763 1.00 79.00 81 ARG A CA 1
ATOM 624 C C . ARG A 1 81 ? -11.476 -3.653 -22.061 1.00 79.00 81 ARG A C 1
ATOM 626 O O . ARG A 1 81 ? -12.141 -4.546 -22.581 1.00 79.00 81 ARG A O 1
ATOM 633 N N . PRO A 1 82 ? -12.018 -2.448 -21.797 1.00 81.31 82 PRO A N 1
ATOM 634 C CA . PRO A 1 82 ? -11.382 -1.203 -21.343 1.00 81.31 82 PRO A CA 1
ATOM 635 C C . PRO A 1 82 ? -10.966 -1.185 -19.863 1.00 81.31 82 PRO A C 1
ATOM 637 O O . PRO A 1 82 ? -11.614 -1.781 -19.004 1.00 81.31 82 PRO A O 1
ATOM 640 N N . GLN A 1 83 ? -9.924 -0.404 -19.569 1.00 79.81 83 GLN A N 1
ATOM 641 C CA . GLN A 1 83 ? -9.266 -0.300 -18.259 1.00 79.81 83 GLN A CA 1
ATOM 642 C C . GLN A 1 83 ? -10.216 0.137 -17.132 1.00 79.81 83 GLN A C 1
ATOM 644 O O . GLN A 1 83 ? -10.005 -0.214 -15.976 1.00 79.81 83 GLN A O 1
ATOM 649 N N . LEU A 1 84 ? -11.289 0.864 -17.461 1.00 86.88 84 LEU A N 1
ATOM 650 C CA . LEU A 1 84 ? -12.329 1.280 -16.513 1.00 86.88 84 LEU A CA 1
ATOM 651 C C . LEU A 1 84 ? -12.985 0.091 -15.799 1.00 86.88 84 LEU A C 1
ATOM 653 O O . LEU A 1 84 ? -13.216 0.147 -14.595 1.00 86.88 84 LEU A O 1
ATOM 657 N N . ILE A 1 85 ? -13.261 -0.995 -16.525 1.00 87.50 85 ILE A N 1
ATOM 658 C CA . ILE A 1 85 ? -13.904 -2.186 -15.956 1.00 87.50 85 ILE A CA 1
ATOM 659 C C . ILE A 1 85 ? -12.928 -2.904 -15.023 1.00 87.50 85 ILE A C 1
ATOM 661 O O . ILE A 1 85 ? -13.297 -3.242 -13.899 1.00 87.50 85 ILE A O 1
ATOM 665 N N . GLY A 1 86 ? -11.671 -3.062 -15.452 1.00 87.38 86 GLY A N 1
ATOM 666 C CA . GLY A 1 86 ? -10.606 -3.635 -14.625 1.00 87.38 86 GLY A CA 1
ATOM 667 C C . GLY A 1 86 ? -10.361 -2.834 -13.345 1.00 87.38 86 GLY A C 1
ATOM 668 O O . GLY A 1 86 ? -10.193 -3.424 -12.281 1.00 87.38 86 GLY A O 1
ATOM 669 N N . LEU A 1 87 ? -10.430 -1.500 -13.417 1.00 87.75 87 LEU A N 1
ATOM 670 C CA . LEU A 1 87 ? -10.295 -0.614 -12.261 1.00 87.75 87 LEU A CA 1
ATOM 671 C C . LEU A 1 87 ? -11.431 -0.807 -11.249 1.00 87.75 87 LEU A C 1
ATOM 673 O O . LEU A 1 87 ? -11.168 -0.924 -10.056 1.00 87.75 87 LEU A O 1
ATOM 677 N N . ILE A 1 88 ? -12.684 -0.865 -11.711 1.00 91.81 88 ILE A N 1
ATOM 678 C CA . ILE A 1 88 ? -13.845 -1.065 -10.832 1.00 91.81 88 ILE A CA 1
ATOM 679 C C . ILE A 1 88 ? -13.777 -2.444 -10.165 1.00 91.81 88 ILE A C 1
ATOM 681 O O . ILE A 1 88 ? -13.945 -2.543 -8.951 1.00 91.81 88 ILE A O 1
ATOM 685 N N . LEU A 1 89 ? -13.485 -3.499 -10.933 1.00 91.00 89 LEU A N 1
ATOM 686 C CA . LEU A 1 89 ? -13.299 -4.856 -10.406 1.00 91.00 89 LEU A CA 1
ATOM 687 C C . LEU A 1 89 ? -12.160 -4.917 -9.390 1.00 91.00 89 LEU A C 1
ATOM 689 O O . LEU A 1 89 ? -12.345 -5.470 -8.310 1.00 91.00 89 LEU A O 1
ATOM 693 N N . SER A 1 90 ? -11.021 -4.297 -9.703 1.00 90.56 90 SER A N 1
ATOM 694 C CA . SER A 1 90 ? -9.890 -4.182 -8.784 1.00 90.56 90 SER A CA 1
ATOM 695 C C . SER A 1 90 ? -10.318 -3.490 -7.489 1.00 90.56 90 SER A C 1
ATOM 697 O O . SER A 1 90 ? -10.107 -4.029 -6.407 1.00 90.56 90 SER A O 1
ATOM 699 N N . LEU A 1 91 ? -11.029 -2.362 -7.567 1.00 91.50 91 LEU A N 1
ATOM 700 C CA . LEU A 1 91 ? -11.521 -1.644 -6.388 1.00 91.50 91 LEU A CA 1
ATOM 701 C C . LEU A 1 91 ? -12.459 -2.508 -5.530 1.00 91.50 91 LEU A C 1
ATOM 703 O O . LEU A 1 91 ? -12.334 -2.516 -4.305 1.00 91.50 91 LEU A O 1
ATOM 707 N N . PHE A 1 92 ? -13.347 -3.288 -6.153 1.00 93.81 92 PHE A N 1
ATOM 708 C CA . PHE A 1 92 ? -14.177 -4.265 -5.442 1.00 93.81 92 PHE A CA 1
ATOM 709 C C . PHE A 1 92 ? -13.352 -5.364 -4.768 1.00 93.81 92 PHE A C 1
ATOM 711 O O . PHE A 1 92 ? -13.657 -5.729 -3.633 1.00 93.81 92 PHE A O 1
ATOM 718 N N . VAL A 1 93 ? -12.308 -5.872 -5.429 1.00 93.81 93 VAL A N 1
ATOM 719 C CA . VAL A 1 93 ? -11.383 -6.856 -4.851 1.00 93.81 93 VAL A CA 1
ATOM 720 C C . VAL A 1 93 ? -10.680 -6.268 -3.634 1.00 93.81 93 VAL A C 1
ATOM 722 O O . VAL A 1 93 ? -10.745 -6.866 -2.564 1.00 93.81 93 VAL A O 1
ATOM 725 N N . TRP A 1 94 ? -10.071 -5.087 -3.755 1.00 93.62 94 TRP A N 1
ATOM 726 C CA . TRP A 1 94 ? -9.416 -4.406 -2.635 1.00 93.62 94 TRP A CA 1
ATOM 727 C C . TRP A 1 94 ? -10.369 -4.234 -1.452 1.00 93.62 94 TRP A C 1
ATOM 729 O O . TRP A 1 94 ? -10.025 -4.559 -0.315 1.00 93.62 94 TRP A O 1
ATOM 739 N N . LEU A 1 95 ? -11.598 -3.793 -1.718 1.00 95.06 95 LEU A N 1
ATOM 740 C CA . LEU A 1 95 ? -12.610 -3.606 -0.687 1.00 95.06 95 LEU A CA 1
ATOM 741 C C . LEU A 1 95 ? -13.022 -4.932 -0.026 1.00 95.06 95 LEU A C 1
ATOM 743 O O . LEU A 1 95 ? -13.183 -4.983 1.193 1.00 95.06 95 LEU A O 1
ATOM 747 N N . LEU A 1 96 ? -13.163 -6.009 -0.805 1.00 95.06 96 LEU A N 1
ATOM 748 C CA . LEU A 1 96 ? -13.468 -7.349 -0.297 1.00 95.06 96 LEU A CA 1
ATOM 749 C C . LEU A 1 96 ? -12.325 -7.930 0.536 1.00 95.06 96 LEU A C 1
ATOM 751 O O . LEU A 1 96 ? -12.601 -8.504 1.587 1.00 95.06 96 LEU A O 1
ATOM 755 N N . LEU A 1 97 ? -11.071 -7.750 0.112 1.00 94.81 97 LEU A N 1
ATOM 756 C CA . LEU A 1 97 ? -9.889 -8.147 0.880 1.00 94.81 97 LEU A CA 1
ATOM 757 C C . LEU A 1 97 ? -9.892 -7.451 2.241 1.00 94.81 97 LEU A C 1
ATOM 759 O O . LEU A 1 97 ? -9.860 -8.119 3.269 1.00 94.81 97 LEU A O 1
ATOM 763 N N . ILE A 1 98 ? -10.019 -6.123 2.259 1.00 95.06 98 ILE A N 1
ATOM 764 C CA . ILE A 1 98 ? -10.061 -5.342 3.502 1.00 95.06 98 ILE A CA 1
ATOM 765 C C . ILE A 1 98 ? -11.211 -5.811 4.397 1.00 95.06 98 ILE A C 1
ATOM 767 O O . ILE A 1 98 ? -11.031 -6.022 5.596 1.00 95.06 98 ILE A O 1
ATOM 771 N N . ARG A 1 99 ? -12.402 -5.995 3.821 1.00 95.12 99 ARG A N 1
ATOM 772 C CA . ARG A 1 99 ? -13.580 -6.450 4.559 1.00 95.12 99 ARG A CA 1
ATOM 773 C C . ARG A 1 99 ? -13.360 -7.823 5.194 1.00 95.12 99 ARG A C 1
ATOM 775 O O . ARG A 1 99 ? -13.731 -8.015 6.349 1.00 95.12 99 ARG A O 1
ATOM 782 N N . HIS A 1 100 ? -12.800 -8.761 4.433 1.00 94.56 100 HIS A N 1
ATOM 783 C CA . HIS A 1 100 ? -12.589 -10.136 4.865 1.00 94.56 100 HIS A CA 1
ATOM 784 C C . HIS A 1 100 ? -11.500 -10.232 5.936 1.00 94.56 100 HIS A C 1
ATOM 786 O O . HIS A 1 100 ? -11.750 -10.799 6.993 1.00 94.56 100 HIS A O 1
ATOM 792 N N . TYR A 1 101 ? -10.334 -9.632 5.691 1.00 93.38 101 TYR A N 1
ATOM 793 C CA . TYR A 1 101 ? -9.178 -9.750 6.578 1.00 93.38 101 TYR A CA 1
ATOM 794 C C . TYR A 1 101 ? -9.294 -8.897 7.844 1.00 93.38 101 TYR A C 1
ATOM 796 O O . TYR A 1 101 ? -8.904 -9.355 8.908 1.00 93.38 101 TYR A O 1
ATOM 804 N N . TYR A 1 102 ? -9.864 -7.689 7.776 1.00 92.44 102 TYR A N 1
ATOM 805 C CA . TYR A 1 102 ? -10.069 -6.859 8.975 1.00 92.44 102 TYR A CA 1
ATOM 806 C C . TYR A 1 102 ? -11.406 -7.113 9.679 1.00 92.44 102 TYR A C 1
ATOM 808 O O . TYR A 1 102 ? -11.747 -6.391 10.618 1.00 92.44 102 TYR A O 1
ATOM 816 N N . GLU A 1 103 ? -12.179 -8.106 9.226 1.00 91.44 103 GLU A N 1
ATOM 817 C CA . GLU A 1 103 ? -13.475 -8.486 9.804 1.00 91.44 103 GLU A CA 1
ATOM 818 C C . GLU A 1 103 ? -14.421 -7.281 9.994 1.00 91.44 103 GLU A C 1
ATOM 820 O O . GLU A 1 103 ? -15.081 -7.117 11.025 1.00 91.44 103 GLU A O 1
ATOM 825 N N . THR A 1 104 ? -14.463 -6.393 8.996 1.00 92.44 104 THR A N 1
ATOM 826 C CA . THR A 1 104 ? -15.230 -5.140 9.056 1.00 92.44 104 THR A CA 1
ATOM 827 C C . THR A 1 104 ? -16.552 -5.205 8.300 1.00 92.44 104 THR A C 1
ATOM 829 O O . THR A 1 104 ? -16.781 -6.046 7.430 1.00 92.44 104 THR A O 1
ATOM 832 N N . GLY A 1 105 ? -17.453 -4.268 8.608 1.00 93.06 105 GLY A N 1
ATOM 833 C CA . GLY A 1 105 ? -18.599 -3.976 7.747 1.00 93.06 105 GLY A CA 1
ATOM 834 C C . GLY A 1 105 ? -18.189 -3.229 6.472 1.00 93.06 105 GLY A C 1
ATOM 835 O O . GLY A 1 105 ? -17.087 -2.693 6.379 1.00 93.06 105 GLY A O 1
ATOM 836 N N . TRP A 1 106 ? -19.110 -3.115 5.511 1.00 92.88 106 TRP A N 1
ATOM 837 C CA . TRP A 1 106 ? -18.886 -2.388 4.249 1.00 92.88 106 TRP A CA 1
ATOM 838 C C . TRP A 1 106 ? -18.400 -0.946 4.444 1.00 92.88 106 TRP A C 1
ATOM 840 O O . TRP A 1 106 ? -17.470 -0.516 3.768 1.00 92.88 106 TRP A O 1
ATOM 850 N N . LEU A 1 107 ? -18.991 -0.214 5.395 1.00 92.62 107 LEU A N 1
ATOM 851 C CA . LEU A 1 107 ? -18.587 1.161 5.708 1.00 92.62 107 LEU A CA 1
ATOM 852 C C . LEU A 1 107 ? -17.183 1.228 6.323 1.00 92.62 107 LEU A C 1
ATOM 854 O O . LEU A 1 107 ? -16.429 2.142 6.012 1.00 92.62 107 LEU A O 1
ATOM 858 N N . GLY A 1 108 ? -16.819 0.244 7.153 1.00 93.50 108 GLY A N 1
ATOM 859 C CA . GLY A 1 108 ? -15.480 0.149 7.736 1.00 93.50 108 GLY A CA 1
ATOM 860 C C . GLY A 1 108 ? -14.427 -0.123 6.667 1.00 93.50 108 GLY A C 1
ATOM 861 O O . GLY A 1 108 ? -13.432 0.589 6.597 1.00 93.50 108 GLY A O 1
ATOM 862 N N . ALA A 1 109 ? -14.687 -1.083 5.778 1.00 94.81 109 ALA A N 1
ATOM 863 C CA . ALA A 1 109 ? -13.804 -1.379 4.656 1.00 94.81 109 ALA A CA 1
ATOM 864 C C . ALA A 1 109 ? -13.630 -0.171 3.720 1.00 94.81 109 ALA A C 1
ATOM 866 O O . ALA A 1 109 ? -12.508 0.130 3.314 1.00 94.81 109 ALA A O 1
ATOM 867 N N . LEU A 1 110 ? -14.712 0.562 3.426 1.00 95.38 110 LEU A N 1
ATOM 868 C CA . LEU A 1 110 ? -14.649 1.769 2.597 1.00 95.38 110 LEU A CA 1
ATOM 869 C C . LEU A 1 110 ? -13.831 2.872 3.281 1.00 95.38 110 LEU A C 1
ATOM 871 O O . LEU A 1 110 ? -12.985 3.493 2.644 1.00 95.38 110 LEU A O 1
ATOM 875 N N . ALA A 1 111 ? -14.041 3.088 4.582 1.00 96.00 111 ALA A N 1
ATOM 876 C CA . ALA A 1 111 ? -13.279 4.058 5.360 1.00 96.00 111 ALA A CA 1
ATOM 877 C C . ALA A 1 111 ? -11.784 3.705 5.414 1.00 96.00 111 ALA A C 1
ATOM 879 O O . ALA A 1 111 ? -10.950 4.589 5.227 1.00 96.00 111 ALA A O 1
ATOM 880 N N . VAL A 1 112 ? -11.434 2.425 5.594 1.00 96.56 112 VAL A N 1
ATOM 881 C CA . VAL A 1 112 ? -10.040 1.956 5.517 1.00 96.56 112 VAL A CA 1
ATOM 882 C C . VAL A 1 112 ? -9.462 2.199 4.128 1.00 96.56 112 VAL A C 1
ATOM 884 O O . VAL A 1 112 ? -8.351 2.705 4.036 1.00 96.56 112 VAL A O 1
ATOM 887 N N . ALA A 1 113 ? -10.191 1.879 3.055 1.00 95.44 113 ALA A N 1
ATOM 888 C CA . ALA A 1 113 ? -9.711 2.082 1.689 1.00 95.44 113 ALA A CA 1
ATOM 889 C C . ALA A 1 113 ? -9.432 3.567 1.399 1.00 95.44 113 ALA A C 1
ATOM 891 O O . ALA A 1 113 ? -8.366 3.909 0.892 1.00 95.44 113 ALA A O 1
ATOM 892 N N . ILE A 1 114 ? -10.351 4.459 1.782 1.00 96.25 114 ILE A N 1
ATOM 893 C CA . ILE A 1 114 ? -10.171 5.910 1.636 1.00 96.25 114 ILE A CA 1
ATOM 894 C C . ILE A 1 114 ? -8.982 6.388 2.476 1.00 96.25 114 ILE A C 1
ATOM 896 O O . ILE A 1 114 ? -8.127 7.121 1.978 1.00 96.25 114 ILE A O 1
ATOM 900 N N . LEU A 1 115 ? -8.887 5.956 3.736 1.00 96.56 115 LEU A N 1
ATOM 901 C CA . LEU A 1 115 ? -7.789 6.356 4.608 1.00 96.56 115 LEU A CA 1
ATOM 902 C C . LEU A 1 115 ? -6.440 5.819 4.116 1.00 96.56 115 LEU A C 1
ATOM 904 O O . LEU A 1 115 ? -5.445 6.531 4.198 1.00 96.56 115 LEU A O 1
ATOM 908 N N . ALA A 1 116 ? -6.400 4.611 3.557 1.00 95.56 116 ALA A N 1
ATOM 909 C CA . ALA A 1 116 ? -5.205 4.038 2.950 1.00 95.56 116 ALA A CA 1
ATOM 910 C C . ALA A 1 116 ? -4.705 4.907 1.791 1.00 95.56 116 ALA A C 1
ATOM 912 O O . ALA A 1 116 ? -3.513 5.186 1.725 1.00 95.56 116 ALA A O 1
ATOM 913 N N . VAL A 1 117 ? -5.596 5.421 0.935 1.00 95.31 117 VAL A N 1
ATOM 914 C CA . VAL A 1 117 ? -5.209 6.369 -0.125 1.00 95.31 117 VAL A CA 1
ATOM 915 C C . VAL A 1 117 ? -4.590 7.636 0.471 1.00 95.31 117 VAL A C 1
ATOM 917 O O . VAL A 1 117 ? -3.535 8.072 0.019 1.00 95.31 117 VAL A O 1
ATOM 920 N N . ILE A 1 118 ? -5.194 8.205 1.518 1.00 96.62 118 ILE A N 1
ATOM 921 C CA . ILE A 1 118 ? -4.662 9.407 2.183 1.00 96.62 118 ILE A CA 1
ATOM 922 C C . ILE A 1 118 ? -3.275 9.131 2.781 1.00 96.62 118 ILE A C 1
ATOM 924 O O . ILE A 1 118 ? -2.337 9.888 2.543 1.00 96.62 118 ILE A O 1
ATOM 928 N N . VAL A 1 119 ? -3.122 8.033 3.525 1.00 95.75 119 VAL A N 1
ATOM 929 C CA . VAL A 1 119 ? -1.847 7.640 4.142 1.00 95.75 119 VAL A CA 1
ATOM 930 C C . VAL A 1 119 ? -0.787 7.367 3.071 1.00 95.75 119 VAL A C 1
ATOM 932 O O . VAL A 1 119 ? 0.349 7.808 3.221 1.00 95.75 119 VAL A O 1
ATOM 935 N N . TYR A 1 120 ? -1.149 6.714 1.965 1.00 94.25 120 TYR A N 1
ATOM 936 C CA . TYR A 1 120 ? -0.248 6.483 0.835 1.00 94.25 120 TYR A CA 1
ATOM 937 C C . TYR A 1 120 ? 0.262 7.795 0.229 1.00 94.25 120 TYR A C 1
ATOM 939 O O . TYR A 1 120 ? 1.464 7.937 0.018 1.00 94.25 120 TYR A O 1
ATOM 947 N N . LEU A 1 121 ? -0.616 8.782 0.015 1.00 94.94 121 LEU A N 1
ATOM 948 C CA . LEU A 1 121 ? -0.220 10.101 -0.490 1.00 94.94 121 LEU A CA 1
ATOM 949 C C . LEU A 1 121 ? 0.742 10.819 0.464 1.00 94.94 121 LEU A C 1
ATOM 951 O O . LEU A 1 121 ? 1.719 11.416 0.013 1.00 94.94 121 LEU A O 1
ATOM 955 N N . VAL A 1 122 ? 0.508 10.726 1.776 1.00 95.44 122 VAL A N 1
ATOM 956 C CA . VAL A 1 122 ? 1.417 11.284 2.790 1.00 95.44 122 VAL A CA 1
ATOM 957 C C . VAL A 1 122 ? 2.781 10.593 2.739 1.00 95.44 122 VAL A C 1
ATOM 959 O O . VAL A 1 122 ? 3.809 11.268 2.730 1.00 95.44 122 VAL A O 1
ATOM 962 N N . VAL A 1 123 ? 2.811 9.260 2.656 1.00 92.31 123 VAL A N 1
ATOM 963 C CA . VAL A 1 123 ? 4.060 8.491 2.546 1.00 92.31 123 VAL A CA 1
ATOM 964 C C . VAL A 1 123 ? 4.820 8.855 1.270 1.00 92.31 123 VAL A C 1
ATOM 966 O O . VAL A 1 123 ? 6.025 9.092 1.334 1.00 92.31 123 VAL A O 1
ATOM 969 N N . LEU A 1 124 ? 4.133 8.961 0.129 1.00 90.69 124 LEU A N 1
ATOM 970 C CA . LEU A 1 124 ? 4.743 9.387 -1.131 1.00 90.69 124 LEU A CA 1
ATOM 971 C C . LEU A 1 124 ? 5.322 10.796 -1.042 1.00 90.69 124 LEU A C 1
ATOM 973 O O . LEU A 1 124 ? 6.425 11.026 -1.527 1.00 90.69 124 LEU A O 1
ATOM 977 N N . PHE A 1 125 ? 4.610 11.727 -0.410 1.00 93.25 125 PHE A N 1
ATOM 978 C CA . PHE A 1 125 ? 5.091 13.091 -0.223 1.00 93.25 125 PHE A CA 1
ATOM 979 C C . PHE A 1 125 ? 6.379 13.127 0.611 1.00 93.25 125 PHE A C 1
ATOM 981 O O . PHE A 1 125 ? 7.353 13.773 0.224 1.00 93.25 125 PHE A O 1
ATOM 988 N N . ILE A 1 126 ? 6.422 12.372 1.715 1.00 92.12 126 ILE A N 1
ATOM 989 C CA . ILE A 1 126 ? 7.621 12.241 2.555 1.00 92.12 126 ILE A CA 1
ATOM 990 C C . ILE A 1 126 ? 8.774 11.622 1.758 1.00 92.12 126 ILE A C 1
ATOM 992 O O . ILE A 1 126 ? 9.892 12.135 1.796 1.00 92.12 126 ILE A O 1
ATOM 996 N N . LEU A 1 127 ? 8.513 10.544 1.014 1.00 89.06 127 LEU A N 1
ATOM 997 C CA . LEU A 1 127 ? 9.532 9.850 0.229 1.00 89.06 127 LEU A CA 1
ATOM 998 C C . LEU A 1 127 ? 10.075 10.733 -0.904 1.00 89.06 127 LEU A C 1
ATOM 1000 O O . LEU A 1 127 ? 11.282 10.762 -1.135 1.00 89.06 127 LEU A O 1
ATOM 1004 N N . ALA A 1 128 ? 9.204 11.499 -1.566 1.00 89.44 128 ALA A N 1
ATOM 1005 C CA . ALA A 1 128 ? 9.586 12.450 -2.600 1.00 89.44 128 ALA A CA 1
ATOM 1006 C C . ALA A 1 128 ? 10.494 13.550 -2.041 1.00 89.44 128 ALA A C 1
ATOM 1008 O O . ALA A 1 128 ? 11.515 13.852 -2.654 1.00 89.44 128 ALA A O 1
ATOM 1009 N N . LEU A 1 129 ? 10.179 14.108 -0.867 1.00 90.38 129 LEU A N 1
ATOM 1010 C CA . LEU A 1 129 ? 11.043 15.089 -0.203 1.00 90.38 129 LEU A CA 1
ATOM 1011 C C . LEU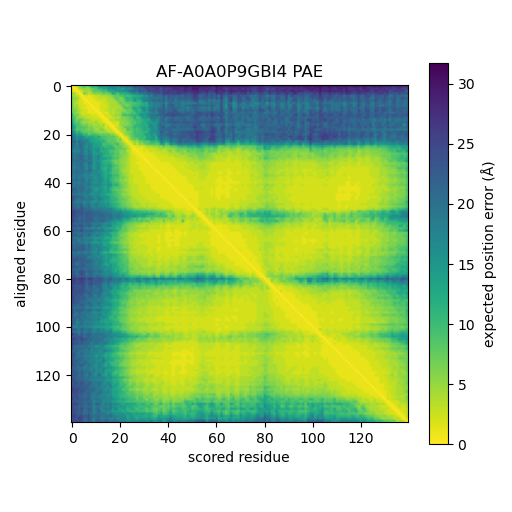 A 1 129 ? 12.396 14.484 0.180 1.00 90.38 129 LEU A C 1
ATOM 1013 O O . LEU A 1 129 ? 13.436 15.081 -0.101 1.00 90.38 129 LEU A O 1
ATOM 1017 N N . LEU A 1 130 ? 12.384 13.287 0.771 1.00 89.50 130 LEU A N 1
ATOM 1018 C CA . LEU A 1 130 ? 13.595 12.591 1.200 1.00 89.50 130 LEU A CA 1
ATOM 1019 C C . LEU A 1 130 ? 14.530 12.282 0.026 1.00 89.50 130 LEU A C 1
ATOM 1021 O O . LEU A 1 130 ? 15.742 12.339 0.193 1.00 89.50 130 LEU A O 1
ATOM 1025 N N . LEU A 1 131 ? 13.980 11.973 -1.150 1.00 87.50 131 LEU A N 1
ATOM 1026 C CA . LEU A 1 131 ? 14.764 11.694 -2.351 1.00 87.50 131 LEU A CA 1
ATOM 1027 C C . LEU A 1 131 ? 15.196 12.973 -3.086 1.00 87.50 131 LEU A C 1
ATOM 1029 O O . LEU A 1 131 ? 16.322 13.057 -3.571 1.00 87.50 131 LEU A O 1
ATOM 1033 N N . THR A 1 132 ? 14.321 13.979 -3.152 1.00 88.12 132 THR A N 1
ATOM 1034 C CA . THR A 1 132 ? 14.565 15.216 -3.911 1.00 88.12 132 THR A CA 1
ATOM 1035 C C . THR A 1 132 ? 15.626 16.096 -3.250 1.00 88.12 132 THR A C 1
ATOM 1037 O O . THR A 1 132 ? 16.466 16.651 -3.950 1.00 88.12 132 THR A O 1
ATOM 1040 N N . ILE A 1 133 ? 15.644 16.216 -1.916 1.00 87.38 133 ILE A N 1
ATOM 1041 C CA . ILE A 1 133 ? 16.579 17.116 -1.212 1.00 87.38 133 ILE A CA 1
ATOM 1042 C C . ILE A 1 133 ? 18.055 16.708 -1.417 1.00 87.38 133 ILE A C 1
ATOM 1044 O O . ILE A 1 133 ? 18.839 17.561 -1.834 1.00 87.38 133 ILE A O 1
ATOM 1048 N N . PRO A 1 134 ? 18.472 15.442 -1.197 1.00 85.25 134 PRO A N 1
ATOM 1049 C CA . PRO A 1 134 ? 19.848 15.010 -1.451 1.00 85.25 134 PRO A CA 1
ATOM 1050 C C . PRO A 1 134 ? 20.223 15.097 -2.928 1.00 85.25 134 PRO A C 1
ATOM 1052 O O . PRO A 1 134 ? 21.349 15.460 -3.252 1.00 85.25 134 PRO A O 1
ATOM 1055 N N . PHE A 1 135 ? 19.279 14.784 -3.821 1.00 86.56 135 PHE A N 1
ATOM 1056 C CA . PHE A 1 135 ? 19.503 14.865 -5.260 1.00 86.56 135 PHE A CA 1
ATOM 1057 C C . PHE A 1 135 ? 19.802 16.302 -5.703 1.00 86.56 135 PHE A C 1
ATOM 1059 O O . PHE A 1 135 ? 20.772 16.523 -6.420 1.00 86.56 135 PHE A O 1
ATOM 1066 N N . LEU A 1 136 ? 19.031 17.282 -5.217 1.00 85.88 136 LEU A N 1
ATOM 1067 C CA . LEU A 1 136 ? 19.282 18.699 -5.486 1.00 85.88 136 LEU A CA 1
ATOM 1068 C C . LEU A 1 136 ? 20.617 19.169 -4.892 1.00 85.88 136 LEU A C 1
ATOM 1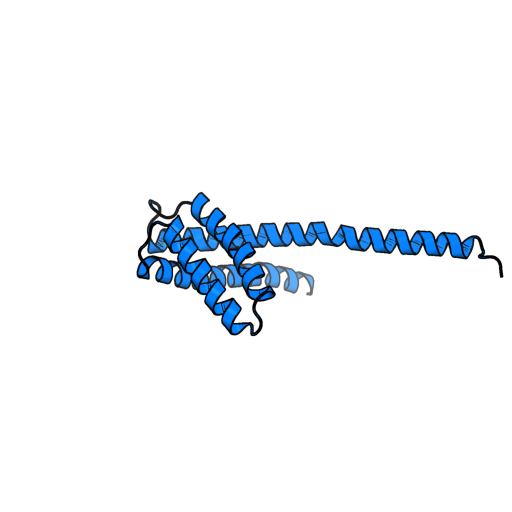070 O O . LEU A 1 136 ? 21.350 19.885 -5.562 1.00 85.88 136 LEU A O 1
ATOM 1074 N N . LEU A 1 137 ? 20.959 18.740 -3.671 1.00 85.25 137 LEU A N 1
ATOM 1075 C CA . LEU A 1 137 ? 22.238 19.078 -3.032 1.00 85.25 137 LEU A CA 1
ATOM 1076 C C . LEU A 1 137 ? 23.455 18.507 -3.771 1.00 85.25 137 LEU A C 1
ATOM 1078 O O . LEU A 1 137 ? 24.507 19.127 -3.745 1.00 85.25 137 LEU A O 1
ATOM 1082 N N . PHE A 1 138 ? 23.328 17.344 -4.413 1.00 83.88 138 PHE A N 1
ATOM 1083 C CA . PHE A 1 138 ? 24.411 16.737 -5.196 1.00 83.88 138 PHE A CA 1
ATOM 1084 C C . PHE A 1 138 ? 24.585 17.385 -6.582 1.00 83.88 138 PHE A C 1
ATOM 1086 O O . PHE A 1 138 ? 25.612 17.193 -7.227 1.00 83.88 138 PHE A O 1
ATOM 1093 N N . GLN A 1 139 ? 23.574 18.117 -7.062 1.00 80.62 139 GLN A N 1
ATOM 1094 C CA . GLN A 1 139 ? 23.614 18.841 -8.338 1.00 80.62 139 GLN A CA 1
ATOM 1095 C C . GLN A 1 139 ? 24.157 20.278 -8.226 1.00 80.62 139 GLN A C 1
ATOM 1097 O O . GLN A 1 139 ? 24.434 20.884 -9.262 1.00 80.62 139 GLN A O 1
ATOM 1102 N N . LEU A 1 140 ? 24.273 20.815 -7.007 1.00 69.38 140 LEU A N 1
ATOM 1103 C CA . LEU A 1 140 ? 24.824 22.138 -6.675 1.00 69.38 140 LEU A CA 1
ATOM 1104 C C . LEU A 1 140 ? 26.338 22.068 -6.441 1.00 69.38 140 LEU A C 1
ATOM 1106 O O . LEU A 1 140 ? 27.023 23.022 -6.872 1.00 69.38 140 LEU A O 1
#